Protein AF-A0A959SHD6-F1 (afdb_monomer)

Mean predicted aligned error: 8.56 Å

Solvent-accessible surface area (backbone atoms only — not comparable to full-atom values): 9305 Å² total; per-residue (Å²): 137,83,89,80,85,82,84,82,81,79,82,77,81,79,77,77,81,73,69,74,41,79,46,70,46,66,55,54,77,49,74,40,53,67,93,39,74,50,75,46,85,52,38,33,42,37,35,34,30,60,76,19,41,44,34,34,38,18,38,40,38,21,46,70,54,12,32,40,44,67,28,78,84,18,66,80,40,48,63,16,37,41,37,23,34,44,72,37,78,48,57,47,68,76,42,43,68,33,47,71,37,53,31,35,32,26,95,44,45,46,27,39,36,42,38,35,42,35,39,37,75,36,71,52,92,84,78,42,67,24,56,46,76,50,77,48,80,48,56,46,60,76,61,94,65,78,73,48,78,46,80,59,78,56,77,62,38,38,58,88,54,79,91,129

Structure (mmCIF, N/CA/C/O backbone):
data_AF-A0A959SHD6-F1
#
_entry.id   AF-A0A959SHD6-F1
#
loop_
_atom_site.group_PDB
_atom_site.id
_atom_site.type_symbol
_atom_site.label_atom_id
_atom_site.label_alt_id
_atom_site.label_comp_id
_atom_site.label_asym_id
_atom_site.label_entity_id
_atom_site.label_seq_id
_atom_site.pdbx_PDB_ins_code
_atom_site.Cartn_x
_atom_site.Cartn_y
_atom_site.Cartn_z
_atom_site.occupancy
_atom_site.B_iso_or_equiv
_atom_site.auth_seq_id
_atom_site.auth_comp_id
_atom_site.auth_asym_id
_atom_site.auth_atom_id
_atom_site.pdbx_PDB_model_num
ATOM 1 N N . MET A 1 1 ? -2.494 -30.007 61.379 1.00 42.53 1 MET A N 1
ATOM 2 C CA . MET A 1 1 ? -2.848 -29.198 60.191 1.00 42.53 1 MET A CA 1
ATOM 3 C C . MET A 1 1 ? -1.668 -28.287 59.894 1.00 42.53 1 MET A C 1
ATOM 5 O O . MET A 1 1 ? -1.264 -27.563 60.793 1.00 42.53 1 MET A O 1
ATOM 9 N N . ARG A 1 2 ? -1.036 -28.400 58.719 1.00 39.59 2 ARG A N 1
ATOM 10 C CA . ARG A 1 2 ? 0.092 -27.538 58.322 1.00 39.59 2 ARG A CA 1
ATOM 11 C C . ARG A 1 2 ? -0.438 -26.377 57.469 1.00 39.59 2 ARG A C 1
ATOM 13 O O . ARG A 1 2 ? -1.228 -26.654 56.570 1.00 39.59 2 ARG A O 1
ATOM 20 N N . PRO A 1 3 ? -0.025 -25.124 57.716 1.00 40.88 3 PRO A N 1
ATOM 21 C CA . PRO A 1 3 ? -0.403 -24.004 56.867 1.00 40.88 3 PRO A CA 1
ATOM 22 C C . PRO A 1 3 ? 0.426 -24.036 55.576 1.00 40.88 3 PRO A C 1
ATOM 24 O O . PRO A 1 3 ? 1.653 -24.119 55.620 1.00 40.88 3 PRO A O 1
ATOM 27 N N . GLY A 1 4 ? -0.256 -24.020 54.431 1.00 43.66 4 GLY A N 1
ATOM 28 C CA . GLY A 1 4 ? 0.356 -23.866 53.113 1.00 43.66 4 GLY A CA 1
ATOM 29 C C . GLY A 1 4 ? 0.455 -22.387 52.755 1.00 43.66 4 GLY A C 1
ATOM 30 O O . GLY A 1 4 ? -0.529 -21.658 52.860 1.00 43.66 4 GLY A O 1
ATOM 31 N N . VAL A 1 5 ? 1.645 -21.947 52.354 1.00 47.28 5 VAL A N 1
ATOM 32 C CA . VAL A 1 5 ? 1.871 -20.617 51.782 1.00 47.28 5 VAL A CA 1
ATOM 33 C C . VAL A 1 5 ? 1.562 -20.708 50.292 1.00 47.28 5 VAL A C 1
ATOM 35 O O . VAL A 1 5 ? 2.201 -21.477 49.576 1.00 47.28 5 VAL A O 1
ATOM 38 N N . TYR A 1 6 ? 0.573 -19.946 49.832 1.00 52.03 6 TYR A N 1
ATOM 39 C CA . TYR A 1 6 ? 0.262 -19.806 48.413 1.00 52.03 6 TYR A CA 1
ATOM 40 C C . TYR A 1 6 ? 1.021 -18.598 47.864 1.00 52.03 6 TYR A C 1
ATOM 42 O O . TYR A 1 6 ? 0.843 -17.478 48.336 1.00 52.03 6 TYR A O 1
ATOM 50 N N . CYS A 1 7 ? 1.894 -18.845 46.891 1.00 39.97 7 CYS A N 1
ATOM 51 C CA . CYS A 1 7 ? 2.567 -17.807 46.123 1.00 39.97 7 CYS A CA 1
ATOM 52 C C . CYS A 1 7 ? 1.741 -17.547 44.860 1.00 39.97 7 CYS A C 1
ATOM 54 O O . CYS A 1 7 ? 1.696 -18.388 43.962 1.00 39.97 7 CYS A O 1
ATOM 56 N N . THR A 1 8 ? 1.046 -16.415 44.810 1.00 51.22 8 THR A N 1
ATOM 57 C CA . THR A 1 8 ? 0.299 -15.983 43.626 1.00 51.22 8 THR A CA 1
ATOM 58 C C . THR A 1 8 ? 1.255 -15.225 42.710 1.00 51.22 8 THR A C 1
ATOM 60 O O . THR A 1 8 ? 1.718 -14.141 43.062 1.00 51.22 8 THR A O 1
ATOM 63 N N . VAL A 1 9 ? 1.572 -15.780 41.540 1.00 48.59 9 VAL A N 1
ATOM 64 C CA . VAL A 1 9 ? 2.351 -15.070 40.517 1.00 48.59 9 VAL A CA 1
ATOM 65 C C . VAL A 1 9 ? 1.387 -14.215 39.701 1.00 48.59 9 VAL A C 1
ATOM 67 O O . VAL A 1 9 ? 0.578 -14.737 38.937 1.00 48.59 9 VAL A O 1
ATOM 70 N N . ALA A 1 10 ? 1.457 -12.897 39.875 1.00 50.34 10 ALA A N 1
ATOM 71 C CA . ALA A 1 10 ? 0.806 -11.954 38.978 1.00 50.34 10 ALA A CA 1
ATOM 72 C C . ALA A 1 10 ? 1.631 -11.864 37.684 1.00 50.34 10 ALA A C 1
ATOM 74 O O . ALA A 1 10 ? 2.778 -11.418 37.700 1.00 50.34 10 ALA A O 1
ATOM 75 N N . CYS A 1 11 ? 1.062 -12.315 36.566 1.00 42.03 11 CYS A N 1
ATOM 76 C CA . CYS A 1 11 ? 1.629 -12.085 35.243 1.00 42.03 11 CYS A CA 1
ATOM 77 C C . CYS A 1 11 ? 1.393 -10.611 34.887 1.00 42.03 11 CYS A C 1
ATOM 79 O O . CYS A 1 11 ? 0.274 -10.216 34.565 1.00 42.03 11 CYS A O 1
ATOM 81 N N . ALA A 1 12 ? 2.421 -9.775 35.026 1.00 52.44 12 ALA A N 1
ATOM 82 C CA . ALA A 1 12 ? 2.374 -8.408 34.529 1.00 52.44 12 ALA A CA 1
ATOM 83 C C . ALA A 1 12 ? 2.408 -8.462 32.997 1.00 52.44 12 ALA A C 1
ATOM 85 O O . ALA A 1 12 ? 3.398 -8.905 32.414 1.00 52.44 12 ALA A O 1
ATOM 86 N N . ALA A 1 13 ? 1.322 -8.041 32.349 1.00 53.53 13 ALA A N 1
ATOM 87 C CA . ALA A 1 13 ? 1.301 -7.849 30.908 1.00 53.53 13 ALA A CA 1
ATOM 88 C C . ALA A 1 13 ? 2.319 -6.755 30.550 1.00 53.53 13 ALA A C 1
ATOM 90 O O . ALA A 1 13 ? 2.123 -5.583 30.872 1.00 53.53 13 ALA A O 1
ATOM 91 N N . LEU A 1 14 ? 3.431 -7.144 29.923 1.00 42.75 14 LEU A N 1
ATOM 92 C CA . LEU A 1 14 ? 4.352 -6.206 29.293 1.00 42.75 14 LEU A CA 1
ATOM 93 C C . LEU A 1 14 ? 3.628 -5.611 28.079 1.00 42.75 14 LEU A C 1
ATOM 95 O O . LEU A 1 14 ? 3.550 -6.239 27.026 1.00 42.75 14 LEU A O 1
ATOM 99 N N . THR A 1 15 ? 3.089 -4.403 28.207 1.00 52.22 15 THR A N 1
ATOM 100 C CA . THR A 1 15 ? 2.776 -3.581 27.037 1.00 52.22 15 THR A CA 1
ATOM 101 C C . THR A 1 15 ? 4.103 -3.197 26.394 1.00 52.22 15 THR A C 1
ATOM 103 O O . THR A 1 15 ? 4.797 -2.304 26.882 1.00 52.22 15 THR A O 1
ATOM 106 N N . ALA A 1 16 ? 4.495 -3.920 25.346 1.00 53.38 16 ALA A N 1
ATOM 107 C CA . ALA A 1 16 ? 5.632 -3.545 24.523 1.00 53.38 16 ALA A CA 1
ATOM 108 C C . ALA A 1 16 ? 5.351 -2.160 23.922 1.00 53.38 16 ALA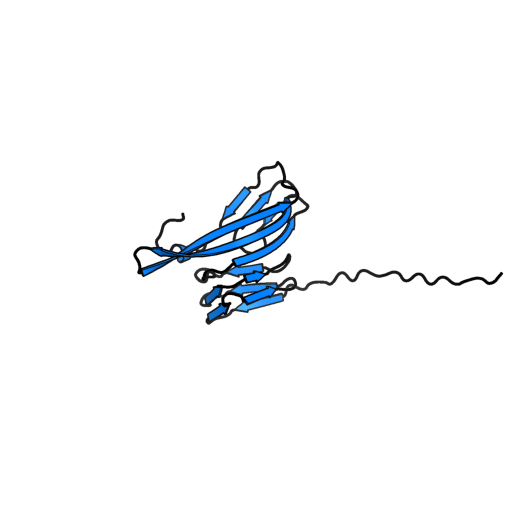 A C 1
ATOM 110 O O . ALA A 1 16 ? 4.416 -1.986 23.143 1.00 53.38 16 ALA A O 1
ATOM 111 N N . LEU A 1 17 ? 6.139 -1.163 24.321 1.00 52.78 17 LEU A N 1
ATOM 112 C CA . LEU A 1 17 ? 6.159 0.136 23.662 1.00 52.78 17 LEU A CA 1
ATOM 113 C C . LEU A 1 17 ? 6.803 -0.077 22.287 1.00 52.78 17 LEU A C 1
ATOM 115 O O . LEU A 1 17 ? 8.021 -0.212 22.184 1.00 52.78 17 LEU A O 1
ATOM 119 N N . SER A 1 18 ? 5.984 -0.167 21.241 1.00 53.41 18 SER A N 1
ATOM 120 C CA . SER A 1 18 ? 6.466 -0.121 19.861 1.00 53.41 18 SER A CA 1
ATOM 121 C C . SER A 1 18 ? 6.897 1.312 19.567 1.00 53.41 18 SER A C 1
ATOM 123 O O . SER A 1 18 ? 6.057 2.187 19.364 1.00 53.41 18 SER A O 1
ATOM 125 N N . PHE A 1 19 ? 8.203 1.573 19.566 1.00 63.19 19 PHE A N 1
ATOM 126 C CA . PHE A 1 19 ? 8.732 2.764 18.908 1.00 63.19 19 PHE A CA 1
ATOM 127 C C . PHE A 1 19 ? 8.546 2.564 17.404 1.00 63.19 19 PHE A C 1
ATOM 129 O O . PHE A 1 19 ? 8.974 1.534 16.884 1.00 63.19 19 PHE A O 1
ATOM 136 N N . GLY A 1 20 ? 7.893 3.512 16.729 1.00 69.06 20 GLY A N 1
ATOM 137 C CA . GLY A 1 20 ? 7.806 3.491 15.271 1.00 69.06 20 GLY A CA 1
ATOM 138 C C . GLY A 1 20 ? 9.213 3.403 14.677 1.00 69.06 20 GLY A C 1
ATOM 139 O O . GLY A 1 20 ? 10.082 4.201 15.036 1.00 69.06 20 GLY A O 1
ATOM 140 N N . GLN A 1 21 ? 9.459 2.398 13.843 1.00 90.69 21 GLN A N 1
ATOM 141 C CA . GLN A 1 21 ? 10.722 2.217 13.132 1.00 90.69 21 GLN A CA 1
ATOM 142 C C . GLN A 1 21 ? 10.542 2.729 11.711 1.00 90.69 21 GLN A C 1
ATOM 144 O O . GLN A 1 21 ? 9.517 2.465 11.098 1.00 90.69 21 GLN A O 1
ATOM 149 N N . THR A 1 22 ? 11.535 3.424 11.167 1.00 94.06 22 THR A N 1
ATOM 150 C CA . THR A 1 22 ? 11.511 3.826 9.757 1.00 94.06 22 THR A CA 1
ATOM 151 C C . THR A 1 22 ? 12.483 2.959 8.976 1.00 94.06 22 THR A C 1
ATOM 153 O O . THR A 1 22 ? 13.663 2.867 9.320 1.00 94.06 22 THR A O 1
ATOM 156 N N . MET A 1 23 ? 11.986 2.342 7.909 1.00 95.75 23 MET A N 1
ATOM 157 C CA . MET A 1 23 ? 12.788 1.695 6.877 1.00 95.75 23 MET A CA 1
ATOM 158 C C . MET A 1 23 ? 12.696 2.550 5.618 1.00 95.75 23 MET A C 1
ATOM 160 O O . MET A 1 23 ? 11.612 2.985 5.252 1.00 95.75 23 MET A O 1
ATOM 164 N N . THR A 1 24 ? 13.809 2.791 4.928 1.00 97.19 24 THR A N 1
ATOM 165 C CA . THR A 1 24 ? 13.797 3.630 3.722 1.00 97.19 24 THR A CA 1
ATOM 166 C C . THR A 1 24 ? 14.493 2.927 2.568 1.00 97.19 24 THR A C 1
ATOM 168 O O . THR A 1 24 ? 15.677 2.597 2.660 1.00 97.19 24 THR A O 1
ATOM 171 N N . LEU A 1 25 ? 13.786 2.759 1.449 1.00 97.62 25 LEU A N 1
ATOM 172 C CA . LEU A 1 25 ? 14.419 2.529 0.155 1.00 97.62 25 LEU A CA 1
ATOM 173 C C . LEU A 1 25 ? 14.798 3.900 -0.414 1.00 97.62 25 LEU A C 1
ATOM 175 O O . LEU A 1 25 ? 13.979 4.583 -1.022 1.00 97.62 25 LEU A O 1
ATOM 179 N N . ALA A 1 26 ? 16.026 4.334 -0.128 1.00 96.31 26 ALA A N 1
ATOM 180 C CA . ALA A 1 26 ? 16.460 5.706 -0.393 1.00 96.31 26 ALA A CA 1
ATOM 181 C C . ALA A 1 26 ? 16.745 5.988 -1.878 1.00 96.31 26 ALA A C 1
ATOM 183 O O . ALA A 1 26 ? 16.619 7.126 -2.321 1.00 96.31 26 ALA A O 1
ATOM 184 N N . SER A 1 27 ? 17.176 4.975 -2.631 1.00 94.19 27 SER A N 1
ATOM 185 C CA . SER A 1 27 ? 17.446 5.049 -4.069 1.00 94.19 27 SER A CA 1
ATOM 186 C C . SER A 1 27 ? 17.629 3.646 -4.654 1.00 94.19 27 SER A C 1
ATOM 188 O O . SER A 1 27 ? 17.696 2.656 -3.921 1.00 94.19 27 SER A O 1
ATOM 190 N N . GLY A 1 28 ? 17.745 3.563 -5.981 1.00 96.19 28 GLY A N 1
ATOM 191 C CA . GLY A 1 28 ? 17.994 2.309 -6.690 1.00 96.19 28 GLY A CA 1
ATOM 192 C C . GLY A 1 28 ? 16.739 1.454 -6.840 1.00 96.19 28 GLY A C 1
ATOM 193 O O . GLY A 1 28 ? 15.621 1.938 -6.681 1.00 96.19 28 GLY A O 1
ATOM 194 N N . THR A 1 29 ? 16.941 0.180 -7.174 1.00 97.56 29 THR A N 1
ATOM 195 C CA . THR A 1 29 ? 15.852 -0.764 -7.445 1.00 97.56 29 THR A CA 1
ATOM 196 C C . THR A 1 29 ? 15.839 -1.884 -6.414 1.00 97.56 29 THR A C 1
ATOM 198 O O . THR A 1 29 ? 16.852 -2.552 -6.206 1.00 97.56 29 THR A O 1
ATOM 201 N N . MET A 1 30 ? 14.677 -2.118 -5.811 1.00 98.12 30 MET A N 1
ATOM 202 C CA . MET A 1 30 ? 14.360 -3.346 -5.091 1.00 98.12 30 MET A CA 1
ATOM 203 C C . MET A 1 30 ? 13.320 -4.126 -5.896 1.00 98.12 30 MET A C 1
ATOM 205 O O . MET A 1 30 ? 12.351 -3.554 -6.390 1.00 98.12 30 MET A O 1
ATOM 209 N N . THR A 1 31 ? 13.519 -5.437 -6.013 1.00 98.19 31 THR A N 1
ATOM 210 C CA . THR A 1 31 ? 12.568 -6.337 -6.670 1.00 98.19 31 THR A CA 1
ATOM 211 C C . THR A 1 31 ? 12.189 -7.453 -5.712 1.00 98.19 31 THR A C 1
ATOM 213 O O . THR A 1 31 ? 13.062 -8.151 -5.193 1.00 98.19 31 THR A O 1
ATOM 216 N N . ILE A 1 32 ? 10.891 -7.628 -5.496 1.00 98.19 32 ILE A N 1
ATOM 217 C CA . ILE A 1 32 ? 10.311 -8.747 -4.759 1.00 98.19 32 ILE A CA 1
ATOM 218 C C . ILE A 1 32 ? 9.770 -9.711 -5.806 1.00 98.19 32 ILE A C 1
ATOM 220 O O . ILE A 1 32 ? 8.783 -9.420 -6.473 1.00 98.19 32 ILE A O 1
ATOM 224 N N . ALA A 1 33 ? 10.446 -10.841 -5.992 1.00 98.31 33 ALA A N 1
ATOM 225 C CA . ALA A 1 33 ? 10.071 -11.805 -7.019 1.00 98.31 33 ALA A CA 1
ATOM 226 C C . ALA A 1 33 ? 8.784 -12.561 -6.655 1.00 98.31 33 ALA A C 1
ATOM 228 O O . ALA A 1 33 ? 8.500 -12.799 -5.477 1.00 98.31 33 ALA A O 1
ATOM 229 N N . ALA A 1 34 ? 8.067 -13.040 -7.672 1.00 97.38 34 ALA A N 1
ATOM 230 C CA . ALA A 1 34 ? 6.916 -13.918 -7.490 1.00 97.38 34 ALA A CA 1
ATOM 231 C C . ALA A 1 34 ? 7.227 -15.118 -6.580 1.00 97.38 34 ALA A C 1
ATOM 233 O O . ALA A 1 34 ? 8.280 -15.751 -6.679 1.00 97.38 34 ALA A O 1
ATOM 234 N N . GLY A 1 35 ? 6.292 -15.420 -5.676 1.00 97.75 35 GLY A N 1
ATOM 235 C CA . GLY A 1 35 ? 6.459 -16.444 -4.639 1.00 97.75 35 GLY A CA 1
ATOM 236 C C . GLY A 1 35 ? 7.287 -16.003 -3.424 1.00 97.75 35 GLY A C 1
ATOM 237 O O . GLY A 1 35 ? 7.503 -16.815 -2.527 1.00 97.75 35 GLY A O 1
ATOM 238 N N . THR A 1 36 ? 7.733 -14.743 -3.374 1.00 98.56 36 THR A N 1
ATOM 239 C CA . THR A 1 36 ? 8.415 -14.155 -2.210 1.00 98.56 36 THR A CA 1
ATOM 240 C C . THR A 1 36 ? 7.427 -13.366 -1.360 1.00 98.56 36 THR A C 1
ATOM 242 O O . THR A 1 36 ? 6.613 -12.616 -1.899 1.00 98.56 36 THR A O 1
ATOM 245 N N . THR A 1 37 ? 7.553 -13.486 -0.038 1.00 98.50 37 THR A N 1
ATOM 246 C CA . THR A 1 37 ? 6.851 -12.630 0.924 1.00 98.50 37 THR A CA 1
ATOM 247 C C . THR A 1 37 ? 7.858 -11.761 1.665 1.00 98.50 37 THR A C 1
ATOM 249 O O . THR A 1 37 ? 8.830 -12.276 2.221 1.00 98.50 37 THR A O 1
ATOM 252 N N . VAL A 1 38 ? 7.614 -10.453 1.694 1.00 98.12 38 VAL A N 1
ATOM 253 C CA . VAL A 1 38 ? 8.257 -9.514 2.618 1.00 98.12 38 VAL A CA 1
ATOM 254 C C . VAL A 1 38 ? 7.272 -9.241 3.744 1.00 98.12 38 VAL A C 1
ATOM 256 O O . VAL A 1 38 ? 6.224 -8.651 3.511 1.00 98.12 38 VAL A O 1
ATOM 259 N N . GLU A 1 39 ? 7.596 -9.683 4.955 1.00 97.50 39 GLU A N 1
ATOM 260 C CA . GLU A 1 39 ? 6.765 -9.470 6.142 1.00 97.50 39 GLU A CA 1
ATOM 261 C C . GLU A 1 39 ? 7.355 -8.347 7.000 1.00 97.50 39 GLU A C 1
ATOM 263 O O . GLU A 1 39 ? 8.513 -8.417 7.424 1.00 97.50 39 GLU A O 1
ATOM 268 N N . LEU A 1 40 ? 6.561 -7.306 7.257 1.00 95.44 40 LEU A N 1
ATOM 269 C CA . LEU A 1 40 ? 6.910 -6.218 8.161 1.00 95.44 40 LEU A CA 1
ATOM 270 C C . LEU A 1 40 ? 6.281 -6.476 9.530 1.00 95.44 40 LEU A C 1
ATOM 272 O O . LEU A 1 40 ? 5.065 -6.429 9.699 1.00 95.44 40 LEU A O 1
ATOM 276 N N . ILE A 1 41 ? 7.125 -6.738 10.527 1.00 91.12 41 ILE A N 1
ATOM 277 C CA . ILE A 1 41 ? 6.675 -7.072 11.879 1.00 91.12 41 ILE A CA 1
ATOM 278 C C . ILE A 1 41 ? 6.862 -5.864 12.800 1.00 91.12 41 ILE A C 1
ATOM 280 O O . ILE A 1 41 ? 7.986 -5.446 13.083 1.00 91.12 41 ILE A O 1
ATOM 284 N N . GLY A 1 42 ? 5.746 -5.358 13.326 1.00 89.31 42 GLY A N 1
ATOM 285 C CA . GLY A 1 42 ? 5.697 -4.205 14.229 1.00 89.31 42 GLY A CA 1
ATOM 286 C C . GLY A 1 42 ? 5.407 -2.889 13.507 1.00 89.31 42 GLY A C 1
ATOM 287 O O . GLY A 1 42 ? 5.084 -2.876 12.323 1.00 89.31 42 GLY A O 1
ATOM 288 N N . GLY A 1 43 ? 5.503 -1.772 14.235 1.00 90.75 43 GLY A N 1
ATOM 289 C CA . GLY A 1 43 ? 5.205 -0.436 13.711 1.00 90.75 43 GLY A CA 1
ATOM 290 C C . GLY A 1 43 ? 6.300 0.100 12.791 1.00 90.75 43 GLY A C 1
ATOM 291 O O . GLY A 1 43 ? 7.017 1.022 13.178 1.00 90.75 43 GLY A O 1
ATOM 292 N N . ILE A 1 44 ? 6.473 -0.514 11.621 1.00 95.56 44 ILE A N 1
ATOM 293 C CA . ILE A 1 44 ? 7.438 -0.098 10.599 1.00 95.56 44 ILE A CA 1
ATOM 294 C C . ILE A 1 44 ? 6.755 0.855 9.617 1.00 95.56 44 ILE A C 1
ATOM 296 O O . ILE A 1 44 ? 5.797 0.472 8.960 1.00 95.56 44 ILE A O 1
ATOM 300 N N . ASP A 1 45 ? 7.292 2.060 9.465 1.00 96.00 45 ASP A N 1
ATOM 301 C CA . ASP A 1 45 ? 6.985 2.953 8.350 1.00 96.00 45 ASP A CA 1
ATOM 302 C C . ASP A 1 45 ? 8.019 2.736 7.236 1.00 96.00 45 ASP A C 1
ATOM 304 O O . ASP A 1 45 ? 9.189 3.120 7.374 1.00 96.00 45 ASP A O 1
ATOM 308 N N . TRP A 1 46 ? 7.620 2.060 6.157 1.00 97.69 46 TRP A N 1
ATOM 309 C CA . TRP A 1 46 ? 8.480 1.811 5.006 1.00 97.69 46 TRP A CA 1
ATOM 310 C C . TRP A 1 46 ? 8.317 2.904 3.951 1.00 97.69 46 TRP A C 1
ATOM 312 O O . TRP A 1 46 ? 7.364 2.937 3.176 1.00 97.69 46 TRP A O 1
ATOM 322 N N . GLN A 1 47 ? 9.311 3.780 3.882 1.00 97.88 47 GLN A N 1
ATOM 323 C CA . GLN A 1 47 ? 9.361 4.894 2.949 1.00 97.88 47 GLN A CA 1
ATOM 324 C C . GLN A 1 47 ? 10.073 4.502 1.652 1.00 97.88 47 GLN A C 1
ATOM 326 O O . GLN A 1 47 ? 11.236 4.081 1.657 1.00 97.88 47 GLN A O 1
ATOM 331 N N . ILE A 1 48 ? 9.397 4.698 0.527 1.00 97.88 48 ILE A N 1
ATOM 332 C CA . ILE A 1 48 ? 9.960 4.589 -0.818 1.00 97.88 48 ILE A CA 1
ATOM 333 C C . ILE A 1 48 ? 10.264 6.012 -1.271 1.00 97.88 48 ILE A C 1
ATOM 335 O O . ILE A 1 48 ? 9.360 6.798 -1.564 1.00 97.88 48 ILE A O 1
ATOM 339 N N . ALA A 1 49 ? 11.545 6.377 -1.245 1.00 96.62 49 ALA A N 1
ATOM 340 C CA . ALA A 1 49 ? 11.975 7.733 -1.555 1.00 96.62 49 ALA A CA 1
ATOM 341 C C . ALA A 1 49 ? 11.811 8.046 -3.049 1.00 96.62 49 ALA A C 1
ATOM 343 O O . ALA A 1 49 ? 11.862 7.159 -3.902 1.00 96.62 49 ALA A O 1
ATOM 344 N N . SER A 1 50 ? 11.674 9.331 -3.375 1.00 95.00 50 SER A N 1
ATOM 345 C CA . SER A 1 50 ? 11.660 9.781 -4.769 1.00 95.00 50 SER A CA 1
ATOM 346 C C . SER A 1 50 ? 12.937 9.340 -5.493 1.00 95.00 50 SER A C 1
ATOM 348 O O . SER A 1 50 ? 14.048 9.521 -4.989 1.00 95.00 50 SER A O 1
ATOM 350 N N . GLY A 1 51 ? 12.776 8.745 -6.675 1.00 92.19 51 GLY A N 1
ATOM 351 C CA . GLY A 1 51 ? 13.882 8.198 -7.467 1.00 92.19 51 GLY A CA 1
ATOM 352 C C . GLY A 1 51 ? 14.320 6.786 -7.062 1.00 92.19 51 GLY A C 1
ATOM 353 O O . GLY A 1 51 ? 15.223 6.232 -7.692 1.00 92.19 51 GLY A O 1
ATOM 354 N N . ALA A 1 52 ? 13.690 6.185 -6.049 1.00 97.19 52 ALA A N 1
ATOM 355 C CA . ALA A 1 52 ? 13.732 4.746 -5.847 1.00 97.19 52 ALA A CA 1
ATOM 356 C C . ALA A 1 52 ? 12.693 4.036 -6.728 1.00 97.19 52 ALA A C 1
ATOM 358 O O . ALA A 1 52 ? 11.698 4.622 -7.162 1.00 97.19 52 ALA A O 1
ATOM 359 N N . THR A 1 53 ? 12.926 2.750 -6.970 1.00 96.44 53 THR A N 1
ATOM 360 C CA . THR A 1 53 ? 12.024 1.864 -7.705 1.00 96.44 53 THR A CA 1
ATOM 361 C C . THR A 1 53 ? 11.789 0.606 -6.884 1.00 96.44 53 THR A C 1
ATOM 363 O O . THR A 1 53 ? 12.736 -0.121 -6.580 1.00 96.44 53 THR A O 1
ATOM 366 N N . LEU A 1 54 ? 10.530 0.331 -6.548 1.00 97.50 54 LEU A N 1
ATOM 367 C CA . LEU A 1 54 ? 10.113 -0.945 -5.975 1.00 97.50 54 LEU A CA 1
ATOM 368 C C . LEU A 1 54 ? 9.240 -1.684 -6.994 1.00 97.50 54 LEU A C 1
ATOM 370 O O . LEU A 1 54 ? 8.178 -1.197 -7.383 1.00 97.50 54 LEU A O 1
ATOM 374 N N . VAL A 1 55 ? 9.707 -2.855 -7.423 1.00 97.19 55 VAL A N 1
ATOM 375 C CA . VAL A 1 55 ? 8.931 -3.793 -8.242 1.00 97.19 55 VAL A CA 1
ATOM 376 C C . VAL A 1 55 ? 8.491 -4.938 -7.340 1.00 97.19 55 VAL A C 1
ATOM 378 O O . VAL A 1 55 ? 9.327 -5.706 -6.860 1.00 97.19 55 VAL A O 1
ATOM 381 N N . ASN A 1 56 ? 7.197 -5.036 -7.076 1.00 98.00 56 ASN A N 1
ATOM 382 C CA . ASN A 1 56 ? 6.589 -6.101 -6.303 1.00 98.00 56 ASN A CA 1
ATOM 383 C C . ASN A 1 56 ? 5.844 -7.059 -7.237 1.00 98.00 56 ASN A C 1
ATOM 385 O O . ASN A 1 56 ? 4.768 -6.741 -7.726 1.00 98.00 56 ASN A O 1
ATOM 389 N N . ASP A 1 57 ? 6.394 -8.253 -7.442 1.00 97.94 57 ASP A N 1
ATOM 390 C CA . ASP A 1 57 ? 5.715 -9.383 -8.091 1.00 97.94 57 ASP A CA 1
ATOM 391 C C . ASP A 1 57 ? 5.302 -10.465 -7.077 1.00 97.94 57 ASP A C 1
ATOM 393 O O . ASP A 1 57 ? 4.785 -11.517 -7.455 1.00 97.94 57 ASP A O 1
ATOM 397 N N . GLY A 1 58 ? 5.566 -10.235 -5.787 1.00 98.31 58 GLY A N 1
ATOM 398 C CA . GLY A 1 58 ? 5.273 -11.140 -4.680 1.00 98.31 58 GLY A CA 1
ATOM 399 C C . GLY A 1 58 ? 4.188 -10.598 -3.748 1.00 98.31 58 GLY A C 1
ATOM 400 O O . GLY A 1 58 ? 3.189 -10.027 -4.187 1.00 98.31 58 GLY A O 1
ATOM 401 N N . LEU A 1 59 ? 4.380 -10.817 -2.447 1.00 98.50 59 LEU A N 1
ATOM 402 C CA . LEU A 1 59 ? 3.514 -10.317 -1.381 1.00 98.50 59 LEU A CA 1
ATOM 403 C C . LEU A 1 59 ? 4.308 -9.416 -0.431 1.00 98.50 59 LEU A C 1
ATOM 405 O O . LEU A 1 59 ? 5.359 -9.819 0.069 1.00 98.50 59 LEU A O 1
ATOM 409 N N . ILE A 1 60 ? 3.773 -8.237 -0.123 1.00 98.69 60 ILE A N 1
ATOM 410 C CA . ILE A 1 60 ? 4.200 -7.435 1.028 1.00 98.69 60 ILE A CA 1
ATOM 411 C C . ILE A 1 60 ? 3.114 -7.540 2.101 1.00 98.69 60 ILE A C 1
ATOM 413 O O . ILE A 1 60 ? 1.970 -7.161 1.866 1.00 98.69 60 ILE A O 1
ATOM 417 N N . GLU A 1 61 ? 3.470 -8.061 3.269 1.00 98.38 61 GLU A N 1
ATOM 418 C CA . GLU A 1 61 ? 2.581 -8.262 4.413 1.00 98.38 61 GLU A CA 1
ATOM 419 C C . GLU A 1 61 ? 2.900 -7.225 5.497 1.00 98.38 61 GLU A C 1
ATOM 421 O O . GLU A 1 61 ? 4.000 -7.223 6.051 1.00 98.38 61 GLU A O 1
ATOM 426 N N . LEU A 1 62 ? 1.955 -6.328 5.783 1.00 97.75 62 LEU A N 1
ATOM 427 C CA . LEU A 1 62 ? 2.128 -5.198 6.708 1.00 97.75 62 LEU A CA 1
ATOM 428 C C . LEU A 1 62 ? 1.590 -5.483 8.117 1.00 97.75 62 LEU A C 1
ATOM 430 O O . LEU A 1 62 ? 1.909 -4.771 9.077 1.00 97.75 62 LEU A O 1
ATOM 434 N N . GLY A 1 63 ? 0.731 -6.496 8.255 1.00 93.19 63 GLY A N 1
ATOM 435 C CA . GLY A 1 63 ? -0.023 -6.711 9.483 1.00 93.19 63 GLY A CA 1
ATOM 436 C C . GLY A 1 63 ? -0.850 -5.476 9.867 1.00 93.19 63 GLY A C 1
ATOM 437 O O . GLY A 1 63 ? -1.427 -4.807 9.010 1.00 93.19 63 GLY A O 1
ATOM 438 N N . SER A 1 64 ? -0.912 -5.180 11.170 1.00 93.38 64 SER A N 1
ATOM 439 C CA . SER A 1 64 ? -1.818 -4.165 11.738 1.00 93.38 64 SER A CA 1
ATOM 440 C C . SER A 1 64 ? -1.186 -2.828 12.086 1.00 93.38 64 SER A C 1
ATOM 442 O O . SER A 1 64 ? -1.894 -1.911 12.501 1.00 93.38 64 SER A O 1
ATOM 444 N N . THR A 1 65 ? 0.137 -2.717 11.976 1.00 93.94 65 THR A N 1
ATOM 445 C CA . THR A 1 65 ? 0.861 -1.531 12.462 1.00 93.94 65 THR A CA 1
ATOM 446 C C . THR A 1 65 ? 1.928 -1.018 11.513 1.00 93.94 65 THR A C 1
ATOM 448 O O . THR A 1 65 ? 2.360 0.118 11.700 1.00 93.94 65 THR A O 1
ATOM 451 N N . ALA A 1 66 ? 2.351 -1.803 10.517 1.00 96.56 66 ALA A N 1
ATOM 452 C CA . ALA A 1 66 ? 3.259 -1.298 9.504 1.00 96.56 66 ALA A CA 1
ATOM 453 C C . ALA A 1 66 ? 2.497 -0.492 8.442 1.00 96.56 66 ALA A C 1
ATOM 455 O O . ALA A 1 66 ? 1.307 -0.709 8.205 1.00 96.56 66 ALA A O 1
ATOM 456 N N . SER A 1 67 ? 3.203 0.426 7.796 1.00 97.06 67 SER A N 1
ATOM 457 C CA . SER A 1 67 ? 2.709 1.239 6.691 1.00 97.06 67 SER A CA 1
ATOM 458 C C . SER A 1 67 ? 3.747 1.337 5.585 1.00 97.06 67 SER A C 1
ATOM 460 O O . SER A 1 67 ? 4.947 1.197 5.824 1.00 97.06 67 SER A O 1
ATOM 462 N N . ILE A 1 68 ? 3.279 1.607 4.37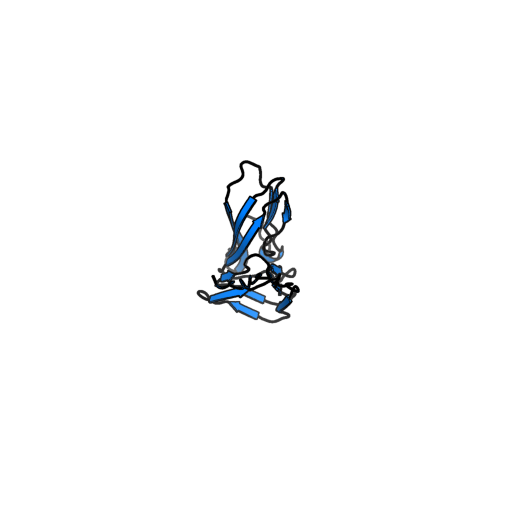1 1.00 97.81 68 ILE A N 1
ATOM 463 C CA . ILE A 1 68 ? 4.111 1.990 3.235 1.00 97.81 68 ILE A CA 1
ATOM 464 C C . ILE A 1 68 ? 3.824 3.452 2.900 1.00 97.81 68 ILE A C 1
ATOM 466 O O . ILE A 1 68 ? 2.675 3.884 2.905 1.00 97.81 68 ILE A O 1
ATOM 470 N N . ALA A 1 69 ? 4.869 4.207 2.575 1.00 97.00 69 ALA A N 1
ATOM 471 C CA . ALA A 1 69 ? 4.760 5.560 2.053 1.00 97.00 69 ALA A CA 1
ATOM 472 C C . ALA A 1 69 ? 5.478 5.658 0.701 1.00 97.00 69 ALA A C 1
ATOM 474 O O . ALA A 1 69 ? 6.708 5.607 0.624 1.00 97.00 69 ALA A O 1
ATOM 475 N N . GLU A 1 70 ? 4.701 5.810 -0.369 1.00 96.88 70 GLU A N 1
ATOM 476 C CA . GLU A 1 70 ? 5.192 6.027 -1.733 1.00 96.88 70 GLU A CA 1
ATOM 477 C C . GLU A 1 70 ? 5.439 7.527 -1.957 1.00 96.88 70 GLU A C 1
ATOM 479 O O . GLU A 1 70 ? 4.535 8.351 -1.808 1.00 96.88 70 GLU A O 1
ATOM 484 N N . SER A 1 71 ? 6.668 7.912 -2.311 1.00 95.75 71 SER A N 1
ATOM 485 C CA . SER A 1 71 ? 6.928 9.280 -2.775 1.00 95.75 71 SER A CA 1
ATOM 486 C C . SER A 1 71 ? 6.309 9.504 -4.151 1.00 95.75 71 SER A C 1
ATOM 488 O O . SER A 1 71 ? 6.259 8.588 -4.972 1.00 95.75 71 SER A O 1
ATOM 490 N N . SER A 1 72 ? 5.915 10.746 -4.445 1.00 93.06 72 SER A N 1
ATOM 491 C CA . SER A 1 72 ? 5.350 11.051 -5.760 1.00 93.06 72 SER A CA 1
ATOM 492 C C . SER A 1 72 ? 6.337 10.754 -6.895 1.00 93.06 72 SER A C 1
ATOM 494 O O . SER A 1 72 ? 7.536 11.041 -6.790 1.00 93.06 72 SER A O 1
ATOM 496 N N . GLY A 1 73 ? 5.819 10.155 -7.968 1.00 91.88 73 GLY A N 1
ATOM 497 C CA . GLY A 1 73 ? 6.591 9.655 -9.105 1.00 91.88 73 GLY A CA 1
ATOM 498 C C . GLY A 1 73 ? 7.368 8.362 -8.840 1.00 91.88 73 GLY A C 1
ATOM 499 O O . GLY A 1 73 ? 8.111 7.919 -9.714 1.00 91.88 73 GLY A O 1
ATOM 500 N N . SER A 1 74 ? 7.208 7.755 -7.661 1.00 93.81 74 SER A N 1
ATOM 501 C CA . SER A 1 74 ? 7.811 6.472 -7.289 1.00 93.81 74 SER A CA 1
ATOM 502 C C . SER A 1 74 ? 6.759 5.487 -6.749 1.00 93.81 74 SER A C 1
ATOM 504 O O . SER A 1 74 ? 6.927 4.985 -5.632 1.00 93.81 74 SER A O 1
ATOM 506 N N . PRO A 1 75 ? 5.676 5.202 -7.504 1.00 95.06 75 PRO A N 1
ATOM 507 C CA . PRO A 1 75 ? 4.715 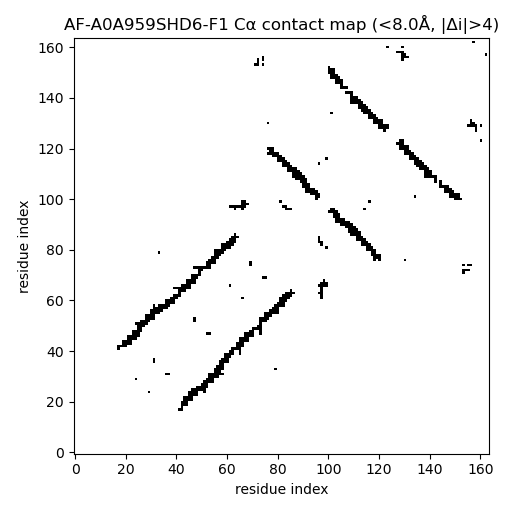4.185 -7.102 1.00 95.06 75 PRO A CA 1
ATOM 508 C C . PRO A 1 75 ? 5.355 2.788 -7.102 1.00 95.06 75 PRO A C 1
ATOM 510 O O . PRO A 1 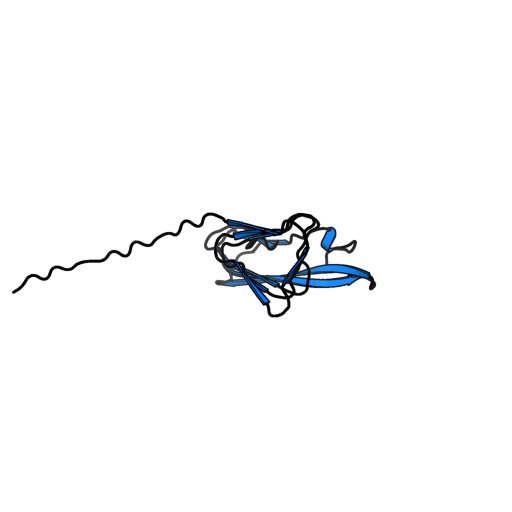75 ? 6.310 2.514 -7.837 1.00 95.06 75 PRO A O 1
ATOM 513 N N . ILE A 1 76 ? 4.807 1.887 -6.292 1.00 96.12 76 ILE A N 1
ATOM 514 C CA . ILE A 1 76 ? 5.082 0.455 -6.374 1.00 96.12 76 ILE A CA 1
ATOM 515 C C . ILE A 1 76 ? 4.516 -0.061 -7.696 1.00 96.12 76 ILE A C 1
ATOM 517 O O . ILE A 1 76 ? 3.406 0.280 -8.097 1.00 96.12 76 ILE A O 1
ATOM 521 N N . THR A 1 77 ? 5.315 -0.873 -8.377 1.00 94.94 77 THR A N 1
ATOM 522 C CA . THR A 1 77 ? 4.993 -1.459 -9.684 1.00 94.94 77 THR A CA 1
ATOM 523 C C . THR A 1 77 ? 5.066 -2.984 -9.617 1.00 94.94 77 THR A C 1
ATOM 525 O O . THR A 1 77 ? 5.473 -3.531 -8.595 1.00 94.94 77 THR A O 1
ATOM 528 N N . GLY A 1 78 ? 4.738 -3.674 -10.711 1.00 93.94 78 GLY A N 1
ATOM 529 C CA . GLY A 1 78 ? 4.747 -5.139 -10.791 1.00 93.94 78 GLY A CA 1
ATOM 530 C C . GLY A 1 78 ? 3.340 -5.735 -10.765 1.00 93.94 78 GLY A C 1
ATOM 531 O O . GLY A 1 78 ? 2.355 -5.030 -10.986 1.00 93.94 78 GLY A O 1
ATOM 532 N N . ALA A 1 79 ? 3.252 -7.049 -10.565 1.00 95.25 79 ALA A N 1
ATOM 533 C CA . ALA A 1 79 ? 1.988 -7.801 -10.561 1.00 95.25 79 ALA A CA 1
ATOM 534 C C . ALA A 1 79 ? 1.622 -8.409 -9.191 1.00 95.25 79 ALA A C 1
ATOM 536 O O . ALA A 1 79 ? 0.721 -9.247 -9.098 1.00 95.25 79 ALA A O 1
ATOM 537 N N . GLY A 1 80 ? 2.356 -8.039 -8.143 1.00 97.19 80 GLY A N 1
ATOM 538 C CA . GLY A 1 80 ? 2.182 -8.520 -6.780 1.00 97.19 80 GLY A CA 1
ATOM 539 C C . GLY A 1 80 ? 1.050 -7.829 -6.023 1.00 97.19 80 GLY A C 1
ATOM 540 O O . GLY A 1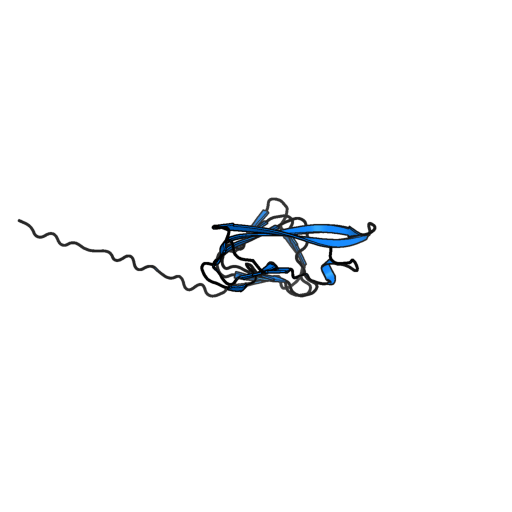 80 ? 0.209 -7.119 -6.584 1.00 97.19 80 GLY A O 1
ATOM 541 N N . THR A 1 81 ? 1.026 -8.074 -4.715 1.00 98.56 81 THR A N 1
ATOM 542 C CA . THR A 1 81 ? 0.031 -7.507 -3.799 1.00 98.56 81 THR A CA 1
ATOM 543 C C . THR A 1 81 ? 0.656 -7.004 -2.507 1.00 98.56 81 THR A C 1
ATOM 545 O O . THR A 1 81 ? 1.633 -7.573 -2.015 1.00 98.56 81 THR A O 1
ATOM 548 N N . GLU A 1 82 ? 0.031 -5.996 -1.911 1.00 98.75 82 GLU A N 1
ATOM 549 C CA . GLU A 1 82 ? 0.249 -5.565 -0.535 1.00 98.75 82 GLU A CA 1
ATOM 550 C C . GLU A 1 82 ? -0.969 -5.918 0.315 1.00 98.75 82 GLU A C 1
ATOM 552 O O . GLU A 1 82 ? -2.110 -5.769 -0.130 1.00 98.75 82 GLU A O 1
ATOM 557 N N . HIS A 1 83 ? -0.731 -6.362 1.543 1.00 98.62 83 HIS A N 1
ATOM 558 C CA . HIS A 1 83 ? -1.773 -6.773 2.469 1.00 98.62 83 HIS A CA 1
ATOM 559 C C . HIS A 1 83 ? -1.614 -6.073 3.821 1.00 98.62 83 HIS A C 1
ATOM 561 O O . HIS A 1 83 ? -0.531 -6.066 4.408 1.00 98.62 83 HIS A O 1
ATOM 567 N N . ALA A 1 84 ? -2.704 -5.478 4.301 1.00 98.12 84 ALA A N 1
ATOM 568 C CA . ALA A 1 84 ? -2.830 -4.889 5.625 1.00 98.12 84 ALA A CA 1
ATOM 569 C C . ALA A 1 84 ? -4.071 -5.458 6.312 1.00 98.12 84 ALA A C 1
ATOM 571 O O . ALA A 1 84 ? -5.143 -5.533 5.715 1.00 98.12 84 ALA A O 1
ATOM 572 N N . ALA A 1 85 ? -3.954 -5.803 7.589 1.00 96.62 85 ALA A N 1
ATOM 573 C CA . ALA A 1 85 ? -5.058 -6.359 8.359 1.00 96.62 85 ALA A CA 1
ATOM 574 C C . ALA A 1 85 ? -5.071 -5.770 9.761 1.00 96.62 85 ALA A C 1
ATOM 576 O O . ALA A 1 85 ? -4.026 -5.577 10.371 1.00 96.62 85 ALA A O 1
ATOM 577 N N . GLY A 1 86 ? -6.244 -5.507 10.316 1.00 95.31 86 GLY A N 1
ATOM 578 C CA . GLY A 1 86 ? -6.328 -4.855 11.616 1.00 95.31 86 GLY A CA 1
ATOM 579 C C . GLY A 1 86 ? -7.719 -4.887 12.213 1.00 95.31 86 GLY A C 1
ATOM 580 O O . GLY A 1 86 ? -8.551 -5.712 11.842 1.00 95.31 86 GLY A O 1
ATOM 581 N N . ASP A 1 87 ? -7.955 -3.985 13.160 1.00 94.50 87 ASP A N 1
ATOM 582 C CA . ASP A 1 87 ? -9.247 -3.803 13.813 1.00 94.50 87 ASP A CA 1
ATOM 583 C C . ASP A 1 87 ? -9.599 -2.315 13.886 1.00 94.50 87 ASP A C 1
ATOM 585 O O . ASP A 1 87 ? -8.814 -1.493 14.357 1.00 94.50 87 ASP A O 1
ATOM 589 N N . LEU A 1 88 ? -10.800 -1.985 13.420 1.00 93.81 88 LEU A N 1
ATOM 590 C CA . LEU A 1 88 ? -11.411 -0.662 13.500 1.00 93.81 88 LEU A CA 1
ATOM 591 C C . LEU A 1 88 ? -12.686 -0.775 14.342 1.00 93.81 88 LEU A C 1
ATOM 593 O O . LEU A 1 88 ? -13.811 -0.771 13.835 1.00 93.81 88 LEU A O 1
ATOM 597 N N . SER A 1 89 ? -12.500 -0.923 15.654 1.00 92.62 89 SER A N 1
ATOM 598 C CA . SER A 1 89 ? -13.555 -1.209 16.641 1.00 92.62 89 SER A CA 1
ATOM 599 C C . SER A 1 89 ? -14.341 0.014 17.138 1.00 92.62 89 SER A C 1
ATOM 601 O O . SER A 1 89 ? -15.207 -0.110 18.005 1.00 92.62 89 SER A O 1
ATOM 603 N N . ALA A 1 90 ? -14.095 1.193 16.571 1.00 92.94 90 ALA A N 1
ATOM 604 C CA . ALA A 1 90 ? -14.813 2.435 16.852 1.00 92.94 90 ALA A CA 1
ATOM 605 C C . ALA A 1 90 ? -15.034 3.217 15.544 1.00 92.94 90 ALA A C 1
ATOM 607 O O . ALA A 1 90 ? -14.384 2.893 14.552 1.00 92.94 90 ALA A O 1
ATOM 608 N N . PRO A 1 91 ? -15.923 4.231 15.514 1.00 94.12 91 PRO A N 1
ATOM 609 C CA . PRO A 1 91 ? -16.012 5.155 14.384 1.00 94.12 91 PRO A CA 1
ATOM 610 C C . PRO A 1 91 ? -14.641 5.720 14.001 1.00 94.12 91 PRO A C 1
ATOM 612 O O . PRO A 1 91 ? -13.835 6.039 14.878 1.00 94.12 91 PRO A O 1
ATOM 615 N N . PHE A 1 92 ? -14.401 5.879 12.705 1.00 94.81 92 PHE A N 1
ATOM 616 C CA . PHE A 1 92 ? -13.130 6.352 12.166 1.00 94.81 92 PHE A CA 1
ATOM 617 C C . PHE A 1 92 ? -13.350 7.292 10.980 1.00 94.81 92 PHE A C 1
ATOM 619 O O . PHE A 1 92 ? -14.394 7.275 10.327 1.00 94.81 92 PHE A O 1
ATOM 626 N N . SER A 1 93 ? -12.359 8.135 10.714 1.00 96.56 93 SER A N 1
ATOM 627 C CA . SER A 1 93 ? -12.384 9.114 9.633 1.00 96.56 93 SER A CA 1
ATOM 628 C C . SER A 1 93 ? -11.003 9.200 9.016 1.00 96.56 93 SER A C 1
ATOM 630 O O . SER A 1 93 ? -10.024 9.290 9.753 1.00 96.56 93 SER A O 1
ATOM 632 N N . GLU A 1 94 ? -10.956 9.196 7.686 1.00 96.50 94 GLU A N 1
ATOM 633 C CA . GLU A 1 94 ? -9.736 9.371 6.892 1.00 96.50 94 GLU A CA 1
ATOM 634 C C . GLU A 1 94 ? -8.607 8.393 7.267 1.00 96.50 94 GLU A C 1
ATOM 636 O O . GLU A 1 94 ? -7.434 8.757 7.321 1.00 96.50 94 GLU A O 1
ATOM 641 N N . VAL A 1 95 ? -8.956 7.133 7.543 1.00 96.62 95 VAL A N 1
ATOM 642 C CA . VAL A 1 95 ? -7.970 6.088 7.849 1.00 96.62 95 VAL A CA 1
ATOM 643 C C . VAL A 1 95 ? -7.481 5.450 6.554 1.00 96.62 95 VAL A C 1
ATOM 645 O O . VAL A 1 95 ? -8.302 4.994 5.768 1.00 96.62 95 VAL A O 1
ATOM 648 N N . ASP A 1 96 ? -6.165 5.357 6.366 1.00 97.19 96 ASP A N 1
ATOM 649 C CA . ASP A 1 96 ? -5.517 4.635 5.260 1.00 97.19 96 ASP A CA 1
ATOM 650 C C . ASP A 1 96 ? -4.760 3.410 5.807 1.00 97.19 96 ASP A C 1
ATOM 652 O O . ASP A 1 96 ? -3.603 3.530 6.234 1.00 97.19 96 ASP A O 1
ATOM 656 N N . PRO A 1 97 ? -5.409 2.233 5.899 1.00 96.75 97 PRO A N 1
ATOM 657 C CA . PRO A 1 97 ? -4.785 1.057 6.485 1.00 96.75 97 PRO A CA 1
ATOM 658 C C . PRO A 1 97 ? -3.539 0.638 5.704 1.00 96.75 97 PRO A C 1
ATOM 660 O O . PRO A 1 97 ? -3.605 0.349 4.512 1.00 96.75 97 PRO A O 1
ATOM 663 N N . GLY A 1 98 ? -2.395 0.599 6.389 1.00 96.81 98 GLY A N 1
ATOM 664 C CA . GLY A 1 98 ? -1.115 0.227 5.788 1.00 96.81 98 GLY A CA 1
ATOM 665 C C . GLY A 1 98 ? -0.537 1.252 4.805 1.00 96.81 98 GLY A C 1
ATOM 666 O O . GLY A 1 98 ? 0.475 0.954 4.177 1.00 96.81 98 GLY A O 1
ATOM 667 N N . GLY A 1 99 ? -1.133 2.442 4.660 1.00 97.12 99 GLY A N 1
ATOM 668 C CA . GLY A 1 99 ? -0.707 3.418 3.648 1.00 97.12 99 GLY A CA 1
ATOM 669 C C . GLY A 1 99 ? -0.918 2.913 2.217 1.00 97.12 99 GLY A C 1
ATOM 670 O O . GLY A 1 99 ? -0.126 3.197 1.319 1.00 97.12 99 GLY A O 1
ATOM 671 N N . LEU A 1 100 ? -1.948 2.087 2.006 1.00 97.38 100 LEU A N 1
ATOM 672 C CA . LEU A 1 100 ? -2.198 1.452 0.717 1.00 97.38 100 LEU A CA 1
ATOM 673 C C . LEU A 1 100 ? -2.903 2.392 -0.272 1.00 97.38 100 LEU A C 1
ATOM 675 O O . LEU A 1 100 ? -2.953 2.076 -1.458 1.00 97.38 100 LEU A O 1
ATOM 679 N N . GLY A 1 101 ? -3.386 3.557 0.158 1.00 95.88 101 GLY A N 1
ATOM 680 C CA . GLY A 1 101 ? -4.063 4.522 -0.707 1.00 95.88 101 GLY A CA 1
ATOM 681 C C . GLY A 1 101 ? -5.562 4.258 -0.862 1.00 95.88 101 GLY A C 1
ATOM 682 O O . GLY A 1 101 ? -6.183 4.798 -1.779 1.00 95.88 101 GLY A O 1
ATOM 683 N N . LEU A 1 102 ? -6.154 3.452 0.027 1.00 97.06 102 LEU A N 1
ATOM 684 C CA . LEU A 1 102 ? -7.605 3.331 0.181 1.00 97.06 102 LEU A CA 1
ATOM 685 C C . LEU A 1 102 ? -8.007 3.981 1.504 1.00 97.06 102 LEU A C 1
ATOM 687 O O . LEU A 1 102 ? -7.909 3.372 2.568 1.00 97.06 102 LEU A O 1
ATOM 691 N N . VAL A 1 103 ? -8.482 5.219 1.421 1.00 97.44 103 VAL A N 1
ATOM 692 C CA . VAL A 1 103 ? -8.888 6.002 2.586 1.00 97.44 103 VAL A CA 1
ATOM 693 C C . VAL A 1 103 ? -10.336 5.679 2.938 1.00 97.44 103 VAL A C 1
ATOM 695 O O . VAL A 1 103 ? -11.229 5.779 2.095 1.00 97.44 103 VAL A O 1
ATOM 698 N N . LEU A 1 104 ? -10.567 5.304 4.192 1.00 96.12 104 LEU A N 1
ATOM 699 C CA . LEU A 1 104 ? -11.841 4.832 4.715 1.00 96.12 104 LEU A CA 1
ATOM 700 C C . LEU A 1 104 ? -12.395 5.805 5.763 1.00 96.12 104 LEU A C 1
ATOM 702 O O . LEU A 1 104 ? -11.680 6.242 6.670 1.00 96.12 104 LEU A O 1
ATOM 706 N N . THR A 1 105 ? -13.700 6.068 5.696 1.00 96.31 105 THR A N 1
ATOM 707 C CA . THR A 1 105 ? -14.441 6.833 6.711 1.00 96.31 105 THR A CA 1
ATOM 708 C C . THR A 1 105 ? -15.746 6.126 7.052 1.00 96.31 105 THR A C 1
ATOM 710 O O . THR A 1 105 ? -16.485 5.691 6.168 1.00 96.31 105 THR A O 1
ATOM 713 N N . MET A 1 106 ? -16.049 6.012 8.349 1.00 94.19 106 MET A N 1
ATOM 714 C CA . MET A 1 106 ? -17.273 5.372 8.815 1.00 94.19 106 MET A CA 1
ATOM 715 C C . MET A 1 106 ? -17.698 5.856 10.212 1.00 94.19 106 MET A C 1
ATOM 717 O O . MET A 1 106 ? -16.909 5.801 11.157 1.00 94.19 106 MET A O 1
ATOM 721 N N . PRO A 1 107 ? -18.975 6.234 10.423 1.00 93.75 107 PRO A N 1
ATOM 722 C CA . PRO A 1 107 ? -19.482 6.662 11.731 1.00 93.75 107 PRO A CA 1
ATOM 723 C C . PRO A 1 107 ? -19.773 5.487 12.690 1.00 93.75 107 PRO A C 1
ATOM 725 O O . PRO A 1 107 ? -20.553 5.624 13.632 1.00 93.75 107 PRO A O 1
ATOM 728 N N . ALA A 1 108 ? -19.187 4.315 12.447 1.00 92.12 108 ALA A N 1
ATOM 729 C CA . ALA A 1 108 ? -19.377 3.091 13.215 1.00 92.12 108 ALA A CA 1
ATOM 730 C C . ALA A 1 108 ? -18.117 2.219 13.152 1.00 92.12 108 ALA A C 1
ATOM 732 O O . ALA A 1 108 ? -17.255 2.428 12.304 1.00 92.12 108 ALA A O 1
ATOM 733 N N . ALA A 1 109 ? -18.040 1.225 14.036 1.00 92.00 109 ALA A N 1
ATOM 734 C CA . ALA A 1 109 ? -17.004 0.204 13.968 1.00 92.00 109 ALA A CA 1
ATOM 735 C C . ALA A 1 109 ? -17.155 -0.649 12.696 1.00 92.00 109 ALA A C 1
ATOM 737 O O . ALA A 1 109 ? -18.258 -1.115 12.393 1.00 92.00 109 ALA A O 1
ATOM 738 N N . LEU A 1 110 ? -16.041 -0.890 12.005 1.00 91.69 110 LEU A N 1
ATOM 739 C CA . LEU A 1 110 ? -15.932 -1.887 10.935 1.00 91.69 110 LEU A CA 1
ATOM 740 C C . LEU A 1 110 ? -15.574 -3.272 11.505 1.00 91.69 110 LEU A C 1
ATOM 742 O O . LEU A 1 110 ? -15.895 -4.290 10.900 1.00 91.69 110 LEU A O 1
ATOM 746 N N . GLY A 1 111 ? -14.957 -3.307 12.692 1.00 93.12 111 GLY A N 1
ATOM 747 C CA . GLY A 1 111 ? -14.418 -4.522 13.299 1.00 93.12 111 GLY A CA 1
ATOM 748 C C . GLY A 1 111 ? -13.087 -4.926 12.674 1.00 93.12 111 GLY A C 1
ATOM 749 O O . GLY A 1 111 ? -12.332 -4.079 12.189 1.00 93.12 111 GLY A O 1
ATOM 750 N N . THR A 1 112 ? -12.812 -6.229 12.672 1.00 95.00 112 THR A N 1
ATOM 751 C CA . THR A 1 112 ? -11.600 -6.761 12.048 1.00 95.00 112 THR A CA 1
ATOM 752 C C . THR A 1 112 ? -11.691 -6.634 10.536 1.00 95.00 112 THR A C 1
ATOM 754 O O . THR A 1 112 ? -12.743 -6.944 9.969 1.00 95.00 112 THR A O 1
ATOM 757 N N . PHE A 1 113 ? -10.598 -6.247 9.887 1.00 95.25 113 PHE A N 1
ATOM 758 C CA . PHE A 1 113 ? -10.527 -6.116 8.437 1.00 95.25 113 PHE A CA 1
ATOM 759 C C . PHE A 1 113 ? -9.274 -6.773 7.847 1.00 95.25 113 PHE A C 1
ATOM 761 O O . PHE A 1 113 ? -8.261 -6.929 8.527 1.00 95.25 113 PHE A O 1
ATOM 768 N N . ASP A 1 114 ? -9.379 -7.108 6.565 1.00 97.12 114 ASP A N 1
ATOM 769 C CA . ASP A 1 114 ? -8.342 -7.622 5.667 1.00 97.12 114 ASP A CA 1
ATOM 770 C C . ASP A 1 114 ? -8.415 -6.774 4.390 1.00 97.12 114 ASP A C 1
ATOM 772 O O . ASP A 1 114 ? -9.457 -6.726 3.727 1.00 97.12 114 ASP A O 1
ATOM 776 N N . LEU A 1 115 ? -7.359 -6.011 4.113 1.00 97.94 115 LEU A N 1
ATOM 777 C CA . LEU A 1 115 ? -7.251 -5.112 2.972 1.00 97.94 115 LEU A CA 1
ATOM 778 C C . LEU A 1 115 ? -6.091 -5.556 2.093 1.00 97.94 115 LEU A C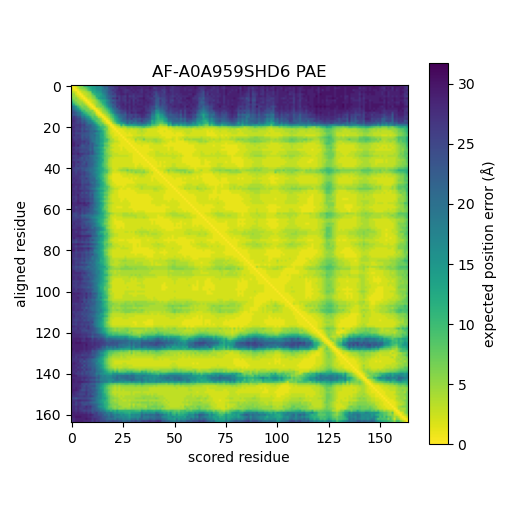 1
ATOM 780 O O . LEU A 1 115 ? -4.930 -5.469 2.484 1.00 97.94 115 LEU A O 1
ATOM 784 N N . VAL A 1 116 ? -6.409 -5.949 0.867 1.00 98.56 116 VAL A N 1
ATOM 785 C CA . VAL A 1 116 ? -5.418 -6.219 -0.171 1.00 98.56 116 VAL A CA 1
ATOM 786 C C . VAL A 1 116 ? -5.463 -5.114 -1.210 1.00 98.56 116 VAL A C 1
ATOM 788 O O . VAL A 1 116 ? -6.534 -4.810 -1.740 1.00 98.56 116 VAL A O 1
ATOM 791 N N . ARG A 1 117 ? -4.294 -4.569 -1.540 1.00 98.12 117 ARG A N 1
ATOM 792 C CA . ARG A 1 117 ? -4.051 -3.796 -2.755 1.00 98.12 117 ARG A CA 1
ATOM 793 C C . ARG A 1 117 ? -3.277 -4.669 -3.728 1.00 98.12 117 ARG A C 1
ATOM 795 O O . ARG A 1 117 ? -2.300 -5.302 -3.343 1.00 98.12 117 ARG A O 1
ATOM 802 N N . GLY A 1 118 ? -3.703 -4.714 -4.980 1.00 97.19 118 GLY A N 1
ATOM 803 C CA . GLY A 1 118 ? -2.941 -5.373 -6.033 1.00 97.19 118 GLY A CA 1
ATOM 804 C C . GLY A 1 118 ? -2.786 -4.491 -7.250 1.00 97.19 118 GLY A C 1
ATOM 805 O O . GLY A 1 118 ? -3.559 -3.548 -7.457 1.00 97.19 118 GLY A O 1
ATOM 806 N N . HIS A 1 119 ? -1.764 -4.798 -8.040 1.00 92.94 119 HIS A N 1
ATOM 807 C CA . HIS A 1 119 ? -1.400 -4.026 -9.221 1.00 92.94 119 HIS A CA 1
ATOM 808 C C . HIS A 1 119 ? -1.502 -4.895 -10.465 1.00 92.94 119 HIS A C 1
ATOM 810 O O . HIS A 1 119 ? -1.384 -6.121 -10.432 1.00 92.94 119 HIS A O 1
ATOM 816 N N . THR A 1 120 ? -1.758 -4.265 -11.597 1.00 89.38 120 THR A N 1
ATOM 817 C CA . THR A 1 120 ? -1.667 -4.913 -12.899 1.00 89.38 120 THR A CA 1
ATOM 818 C C . THR A 1 120 ? -1.069 -3.919 -13.878 1.00 89.38 120 THR A C 1
ATOM 820 O O . THR A 1 120 ? -1.684 -2.876 -14.119 1.00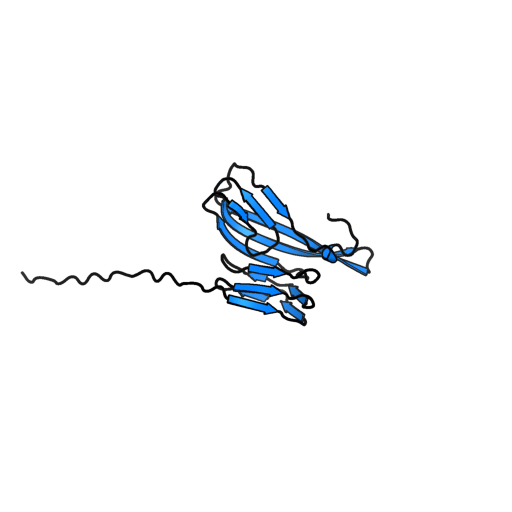 89.38 120 THR A O 1
ATOM 823 N N . PRO A 1 121 ? 0.104 -4.222 -14.459 1.00 86.25 121 PRO A N 1
ATOM 824 C CA . PRO A 1 121 ? 0.648 -3.412 -15.529 1.00 86.25 121 PRO A CA 1
ATOM 825 C C . PRO A 1 121 ? -0.294 -3.430 -16.729 1.00 86.25 121 PRO A C 1
ATOM 827 O O . PRO A 1 121 ? -0.713 -4.490 -17.203 1.00 86.25 121 PRO A O 1
ATOM 830 N N . LEU A 1 122 ? -0.637 -2.249 -17.222 1.00 83.00 122 LEU A N 1
ATOM 831 C CA . LEU A 1 122 ? -1.458 -2.062 -18.403 1.00 83.00 122 LEU A CA 1
ATOM 832 C C . LEU A 1 122 ? -0.603 -1.476 -19.516 1.00 83.00 122 LEU A C 1
ATOM 834 O O . LEU A 1 122 ? 0.027 -0.437 -19.361 1.00 83.00 122 LEU A O 1
ATOM 838 N N . LEU A 1 123 ? -0.612 -2.127 -20.674 1.00 77.50 123 LEU A N 1
ATOM 839 C CA . LEU A 1 123 ? 0.038 -1.605 -21.869 1.00 77.50 123 LEU A CA 1
ATOM 840 C C . LEU A 1 123 ? -0.986 -0.846 -22.710 1.00 77.50 123 LEU A C 1
ATOM 842 O O . LEU A 1 123 ? -1.810 -1.450 -23.399 1.00 77.50 123 LEU A O 1
ATOM 846 N N . ALA A 1 124 ? -0.902 0.481 -22.708 1.00 65.75 124 ALA A N 1
ATOM 847 C CA . ALA A 1 124 ? -1.602 1.315 -23.671 1.00 65.75 124 ALA A CA 1
ATOM 848 C C . ALA A 1 124 ? -0.784 1.393 -24.972 1.00 65.75 124 ALA A C 1
ATOM 850 O O . ALA A 1 124 ? 0.393 1.765 -24.981 1.00 65.75 124 ALA A O 1
ATOM 851 N N . ASN A 1 125 ? -1.411 1.022 -26.094 1.00 60.69 125 ASN A N 1
ATOM 852 C CA . ASN A 1 125 ? -0.833 1.097 -27.444 1.00 60.69 125 ASN A CA 1
ATOM 853 C C . ASN A 1 125 ? 0.564 0.450 -27.594 1.00 60.69 125 ASN A C 1
ATOM 855 O O . ASN A 1 125 ? 1.361 0.879 -28.425 1.00 60.69 125 ASN A O 1
ATOM 859 N N . GLY A 1 126 ? 0.861 -0.583 -26.798 1.00 59.75 126 GLY A N 1
ATOM 860 C CA . GLY A 1 126 ? 2.070 -1.405 -26.922 1.00 59.75 126 GLY A CA 1
ATOM 861 C C . GLY A 1 126 ? 3.383 -0.781 -26.432 1.00 59.75 126 GLY A C 1
ATOM 862 O O . GLY A 1 126 ? 4.40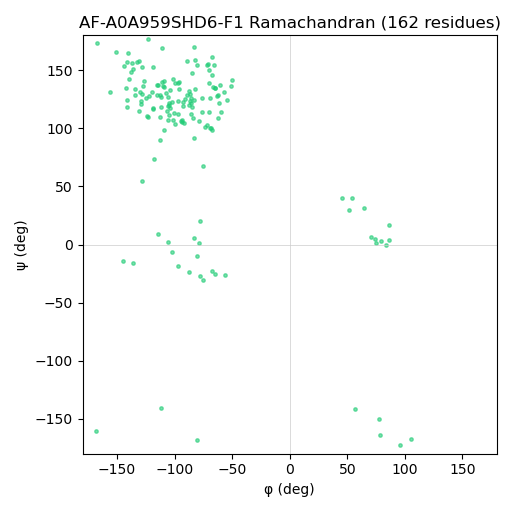7 -1.450 -26.541 1.00 59.75 126 GLY A O 1
ATOM 863 N N . SER A 1 127 ? 3.368 0.446 -25.892 1.00 61.91 127 SER A N 1
ATOM 864 C CA . SER A 1 127 ? 4.604 1.164 -25.513 1.00 61.91 127 SER A CA 1
ATOM 865 C C . SER A 1 127 ? 4.500 2.036 -24.256 1.00 61.91 127 SER A C 1
ATOM 867 O O . SER A 1 127 ? 5.530 2.487 -23.763 1.00 61.91 127 SER A O 1
ATOM 869 N N . ILE A 1 128 ? 3.292 2.319 -23.760 1.00 61.41 128 ILE A N 1
ATOM 870 C CA . ILE A 1 128 ? 3.068 3.155 -22.574 1.00 61.41 128 ILE A CA 1
ATOM 871 C C . ILE A 1 128 ? 2.510 2.249 -21.481 1.00 61.41 128 ILE A C 1
ATOM 873 O O . ILE A 1 128 ? 1.393 1.749 -21.603 1.00 61.41 128 ILE A O 1
ATOM 877 N N . GLU A 1 129 ? 3.313 1.998 -20.452 1.00 74.50 129 GLU A N 1
ATOM 878 C CA . GLU A 1 129 ? 2.917 1.199 -19.293 1.00 74.50 129 GLU A CA 1
ATOM 879 C C . GLU A 1 129 ? 2.241 2.109 -18.259 1.00 74.50 129 GLU A C 1
ATOM 881 O O . GLU A 1 129 ? 2.838 3.089 -17.814 1.00 74.50 129 GLU A O 1
ATOM 886 N N . SER A 1 130 ? 0.986 1.818 -17.931 1.00 86.44 130 SER A N 1
ATOM 887 C CA . SER A 1 130 ? 0.250 2.375 -16.795 1.00 86.44 130 SER A CA 1
ATOM 888 C C . SER A 1 130 ? 0.023 1.287 -15.743 1.00 86.44 130 SER A C 1
ATOM 890 O O . SER A 1 130 ? 0.274 0.105 -15.988 1.00 86.44 130 SER A O 1
ATOM 892 N N . ILE A 1 131 ? -0.438 1.670 -14.555 1.00 89.50 131 ILE A N 1
ATOM 893 C CA . ILE A 1 131 ? -0.672 0.745 -13.441 1.00 89.50 131 ILE A CA 1
ATOM 894 C C . ILE A 1 131 ? -2.154 0.782 -13.082 1.00 89.50 131 ILE A C 1
ATOM 896 O O . ILE A 1 131 ? -2.677 1.809 -12.658 1.00 89.50 131 ILE A O 1
ATOM 900 N N . ALA A 1 132 ? -2.843 -0.350 -13.234 1.00 88.81 132 ALA A N 1
ATOM 901 C CA . ALA A 1 132 ? -4.173 -0.523 -12.665 1.00 88.81 132 ALA A CA 1
ATOM 902 C C . ALA A 1 132 ? -4.064 -1.025 -11.227 1.00 88.81 132 ALA A C 1
ATOM 904 O O . ALA A 1 132 ? -3.499 -2.094 -10.983 1.00 88.81 132 ALA A O 1
ATOM 905 N N . ARG A 1 133 ? -4.658 -0.285 -10.287 1.00 92.50 133 ARG A N 1
ATOM 906 C CA . ARG A 1 133 ? -4.818 -0.721 -8.897 1.00 92.50 133 ARG A CA 1
ATOM 907 C C . ARG A 1 133 ? -6.197 -1.324 -8.689 1.00 92.50 133 ARG A C 1
ATOM 909 O O . ARG A 1 133 ? -7.199 -0.796 -9.165 1.00 92.50 133 ARG A O 1
ATOM 916 N N . TRP A 1 134 ? -6.254 -2.405 -7.928 1.00 94.62 134 TRP A N 1
ATOM 917 C CA . TRP A 1 134 ? -7.499 -2.954 -7.410 1.00 94.62 134 TRP A CA 1
ATOM 918 C C . TRP A 1 134 ? -7.378 -3.163 -5.906 1.00 94.62 134 TRP A C 1
ATOM 920 O O . TRP A 1 134 ? -6.287 -3.377 -5.376 1.00 94.62 134 TRP A O 1
ATOM 930 N N . TYR A 1 135 ? -8.520 -3.113 -5.224 1.00 97.12 135 TYR A N 1
ATOM 931 C CA . TYR A 1 135 ? -8.601 -3.303 -3.784 1.00 97.12 135 TYR A CA 1
ATOM 932 C C . TYR A 1 135 ? -9.612 -4.393 -3.451 1.00 97.12 135 TYR A C 1
ATOM 934 O O . TYR A 1 135 ? -10.687 -4.471 -4.050 1.00 97.12 135 TYR A O 1
ATOM 942 N N . ARG A 1 136 ? -9.281 -5.222 -2.464 1.00 96.88 136 ARG A N 1
ATOM 943 C CA . ARG A 1 136 ? -10.216 -6.147 -1.827 1.00 96.88 136 ARG A CA 1
ATOM 944 C C . ARG A 1 136 ? -10.221 -5.861 -0.335 1.00 96.88 136 ARG A C 1
ATOM 946 O O . ARG A 1 136 ? -9.242 -6.155 0.337 1.00 96.88 136 ARG A O 1
ATOM 953 N N . LEU A 1 137 ? -11.334 -5.326 0.156 1.00 95.38 137 LEU A N 1
ATOM 954 C CA . LEU A 1 137 ? -11.587 -5.134 1.579 1.00 95.38 137 LEU A CA 1
ATOM 955 C C . LEU A 1 137 ? -12.586 -6.190 2.057 1.00 95.38 137 LEU A C 1
ATOM 957 O O . LEU A 1 137 ? -13.704 -6.276 1.545 1.00 95.38 137 LEU A O 1
ATOM 961 N N . GLN A 1 138 ? -12.189 -6.988 3.041 1.00 94.56 138 GLN A N 1
ATOM 962 C CA . GLN A 1 138 ? -13.073 -7.886 3.776 1.00 94.56 138 GLN A CA 1
ATOM 963 C C . GLN A 1 138 ? -13.149 -7.408 5.223 1.00 94.56 138 GLN A C 1
ATOM 965 O O . GLN A 1 138 ? -12.138 -7.036 5.808 1.00 94.56 138 GLN A O 1
ATOM 970 N N . ALA A 1 139 ? -14.347 -7.411 5.805 1.00 92.12 139 ALA A N 1
ATOM 971 C CA . ALA A 1 139 ? -14.565 -6.967 7.176 1.00 92.12 139 ALA A CA 1
ATOM 972 C C . ALA A 1 139 ? -15.522 -7.902 7.916 1.00 92.12 139 ALA A C 1
ATOM 974 O O . ALA A 1 139 ? -16.426 -8.493 7.317 1.00 92.12 139 ALA A O 1
ATOM 975 N N . SER A 1 140 ? -15.320 -8.026 9.225 1.00 87.56 140 SER A N 1
ATOM 976 C CA . SER A 1 140 ? -16.178 -8.801 10.115 1.00 87.56 140 SER A CA 1
ATOM 977 C C . SER A 1 140 ? -16.341 -8.091 11.467 1.00 87.56 140 SER A C 1
ATOM 979 O O . SER A 1 140 ? -15.342 -7.873 12.157 1.00 87.56 140 SER A O 1
ATOM 981 N N . PRO A 1 141 ? -17.582 -7.805 11.908 1.00 83.88 141 PRO A N 1
ATOM 982 C CA . PRO A 1 141 ? -18.848 -8.029 11.196 1.00 83.88 141 PRO A CA 1
ATOM 983 C C . PRO A 1 141 ? -18.978 -7.130 9.955 1.00 83.88 141 PRO A C 1
ATOM 985 O O . PRO A 1 141 ? -18.307 -6.115 9.868 1.00 83.88 141 PRO A O 1
ATOM 988 N N . VAL A 1 142 ? -19.859 -7.470 9.007 1.00 69.62 142 VAL A N 1
ATOM 989 C CA . VAL A 1 142 ? -20.206 -6.548 7.908 1.00 69.62 142 VAL A CA 1
ATOM 990 C C . VAL A 1 142 ? -21.193 -5.521 8.466 1.00 69.62 142 VAL A C 1
ATOM 992 O O . VAL A 1 142 ? -22.341 -5.886 8.748 1.00 69.62 142 VAL A O 1
ATOM 995 N N . PRO A 1 143 ? -20.784 -4.264 8.695 1.00 69.56 143 PRO A N 1
ATOM 996 C CA . PRO A 1 143 ? -21.693 -3.273 9.244 1.00 69.56 143 PRO A CA 1
ATOM 997 C C . PRO A 1 143 ? -22.798 -2.949 8.231 1.00 69.56 143 PRO A C 1
ATOM 999 O O . PRO A 1 143 ? -22.572 -2.905 7.027 1.00 69.56 143 PRO A O 1
ATOM 1002 N N . GLY A 1 144 ? -24.007 -2.676 8.725 1.00 74.19 144 GLY A N 1
ATOM 1003 C CA . GLY A 1 144 ? -25.123 -2.215 7.888 1.00 74.19 144 GLY A CA 1
ATOM 1004 C C . GLY A 1 144 ? -25.068 -0.724 7.524 1.00 74.19 144 GLY A C 1
ATOM 1005 O O . GLY A 1 144 ? -25.996 -0.228 6.891 1.00 74.19 144 GLY A O 1
ATOM 1006 N N . ASN A 1 145 ? -24.031 0.001 7.958 1.00 83.88 145 ASN A N 1
ATOM 1007 C CA . ASN A 1 145 ? -23.861 1.429 7.681 1.00 83.88 145 ASN A CA 1
ATOM 1008 C C . ASN A 1 145 ? -23.086 1.642 6.374 1.00 83.88 145 ASN A C 1
ATOM 1010 O O . ASN A 1 145 ? -22.332 0.771 5.946 1.00 83.88 145 ASN A O 1
ATOM 1014 N N . ALA A 1 146 ? -23.241 2.821 5.772 1.00 88.00 146 ALA A N 1
ATOM 1015 C CA . ALA A 1 146 ? -22.435 3.217 4.624 1.00 88.00 146 ALA A CA 1
ATOM 1016 C C . ALA A 1 146 ? -20.957 3.362 5.025 1.00 88.00 146 ALA A C 1
ATOM 1018 O O . ALA A 1 146 ? -20.649 3.952 6.063 1.00 88.00 146 ALA A O 1
ATOM 1019 N N . LEU A 1 147 ? -20.076 2.804 4.198 1.00 91.38 147 LEU A N 1
ATOM 1020 C CA . LEU A 1 147 ? -18.632 2.988 4.254 1.00 91.38 147 LEU A CA 1
ATOM 1021 C C . LEU A 1 147 ? -18.246 3.929 3.112 1.00 91.38 147 LEU A C 1
ATOM 1023 O O . LEU A 1 147 ? -18.481 3.597 1.948 1.00 91.38 147 LEU A O 1
ATOM 1027 N N . ASP A 1 148 ? -17.653 5.071 3.449 1.00 95.06 148 ASP A N 1
ATOM 1028 C CA . ASP A 1 148 ? -17.108 5.995 2.459 1.00 95.06 148 ASP A CA 1
ATOM 1029 C C . ASP A 1 148 ? -15.666 5.591 2.139 1.00 95.06 148 ASP A C 1
ATOM 1031 O O . ASP A 1 148 ? -14.866 5.335 3.044 1.00 95.06 148 ASP A O 1
ATOM 1035 N N . MET A 1 149 ? -15.346 5.519 0.845 1.00 95.19 149 MET A N 1
ATOM 1036 C CA . MET A 1 149 ? -14.041 5.091 0.340 1.00 95.19 149 MET A CA 1
ATOM 1037 C C . MET A 1 149 ? -13.509 6.100 -0.674 1.00 95.19 149 MET A C 1
ATOM 1039 O O . MET A 1 149 ? -14.215 6.461 -1.618 1.00 95.19 149 MET A O 1
ATOM 1043 N N . VAL A 1 150 ? -12.254 6.512 -0.510 1.00 96.44 150 VAL A N 1
ATOM 1044 C CA . VAL A 1 150 ? -11.533 7.363 -1.463 1.00 96.44 150 VAL A CA 1
ATOM 1045 C C . VAL A 1 150 ? -10.275 6.631 -1.915 1.00 96.44 150 VAL A C 1
ATOM 1047 O O . VAL A 1 150 ? -9.491 6.165 -1.092 1.00 96.44 150 VAL A O 1
ATOM 1050 N N . LEU A 1 151 ? -10.096 6.518 -3.231 1.00 94.38 151 LEU A N 1
ATOM 1051 C CA . LEU A 1 151 ? -8.932 5.878 -3.834 1.00 94.38 151 LEU A CA 1
ATOM 1052 C C . LEU A 1 151 ? -7.920 6.953 -4.216 1.00 94.38 151 LEU A C 1
ATOM 1054 O O . LEU A 1 151 ? -8.239 7.869 -4.976 1.00 94.38 151 LEU A O 1
ATOM 1058 N N . HIS A 1 152 ? -6.705 6.830 -3.700 1.00 92.38 152 HIS A N 1
ATOM 1059 C CA . HIS A 1 152 ? -5.573 7.657 -4.089 1.00 92.38 152 HIS A CA 1
ATOM 1060 C C . HIS A 1 152 ? -4.676 6.884 -5.057 1.00 92.38 152 HIS A C 1
ATOM 1062 O O . HIS A 1 152 ? -4.481 5.674 -4.930 1.00 92.38 152 HIS A O 1
ATOM 1068 N N . TYR A 1 153 ? -4.140 7.610 -6.030 1.00 89.75 153 TYR A N 1
ATOM 1069 C CA . TYR A 1 153 ? -3.170 7.115 -6.996 1.00 89.75 153 TYR A CA 1
ATOM 1070 C C . TYR A 1 153 ? -2.175 8.235 -7.312 1.00 89.75 153 TYR A C 1
ATOM 1072 O O . TYR A 1 153 ? -2.500 9.422 -7.183 1.00 89.75 153 TYR A O 1
ATOM 1080 N N . ASP A 1 154 ? -0.963 7.869 -7.715 1.00 91.06 154 ASP A N 1
ATOM 1081 C CA . ASP A 1 154 ? 0.016 8.827 -8.212 1.00 91.06 154 ASP A CA 1
ATOM 1082 C C . ASP A 1 154 ? -0.259 9.125 -9.701 1.00 91.06 154 ASP A C 1
ATOM 1084 O O . ASP A 1 154 ? -0.452 8.202 -10.492 1.00 91.06 154 ASP A O 1
ATOM 1088 N N . PRO A 1 155 ? -0.264 10.396 -10.144 1.00 87.44 155 PRO A N 1
ATOM 1089 C CA . PRO A 1 155 ? -0.556 10.737 -11.538 1.00 87.44 155 PRO A CA 1
ATOM 1090 C C . PRO A 1 155 ? 0.352 10.054 -12.572 1.00 87.44 155 PRO A C 1
ATOM 1092 O O . PRO A 1 155 ? -0.061 9.866 -13.718 1.00 87.44 155 PRO A O 1
ATOM 1095 N N . THR A 1 156 ? 1.581 9.682 -12.196 1.00 87.94 156 THR A N 1
ATOM 1096 C CA . THR A 1 156 ? 2.505 8.955 -13.079 1.00 87.94 156 THR A CA 1
ATOM 1097 C C . THR A 1 156 ? 2.027 7.541 -13.395 1.00 87.94 156 THR A C 1
ATOM 1099 O O . THR A 1 156 ? 2.357 7.027 -14.461 1.00 87.94 156 THR A O 1
ATOM 1102 N N . GLU A 1 157 ? 1.168 6.954 -12.557 1.00 86.88 157 GLU A N 1
ATOM 1103 C CA . GLU A 1 157 ? 0.571 5.634 -12.782 1.00 86.88 157 GLU A CA 1
ATOM 1104 C C . GLU A 1 157 ? -0.348 5.606 -13.998 1.00 86.88 157 GLU A C 1
ATOM 1106 O O . GLU A 1 157 ? -0.517 4.557 -14.614 1.00 86.88 157 GLU A O 1
ATOM 1111 N N . LEU A 1 158 ? -0.919 6.751 -14.379 1.00 84.25 158 LEU A N 1
ATOM 1112 C CA . LEU A 1 158 ? -1.765 6.850 -15.565 1.00 84.25 158 LEU A CA 1
ATOM 1113 C C . LEU A 1 158 ? -0.950 6.910 -16.857 1.00 84.25 158 LEU A C 1
ATOM 1115 O O . LEU A 1 158 ? -1.458 6.539 -17.913 1.00 84.25 158 LEU A O 1
ATOM 1119 N N . ASN A 1 159 ? 0.289 7.409 -16.789 1.00 78.06 159 ASN A N 1
ATOM 1120 C CA . ASN A 1 159 ? 1.188 7.593 -17.930 1.00 78.06 159 ASN A CA 1
ATOM 1121 C C . ASN A 1 159 ? 0.504 8.245 -19.161 1.00 78.06 159 ASN A C 1
ATOM 1123 O O . ASN A 1 159 ? 0.709 7.854 -20.308 1.00 78.06 159 ASN A O 1
ATOM 1127 N N . GLY A 1 160 ? -0.357 9.241 -18.910 1.00 69.94 160 GLY A N 1
ATOM 1128 C CA . GLY A 1 160 ? -1.129 9.953 -19.937 1.00 69.94 160 GLY A CA 1
ATOM 1129 C C . GLY A 1 160 ? -2.470 9.314 -20.331 1.00 69.94 160 GLY A C 1
ATOM 1130 O O . GLY A 1 160 ? -3.120 9.824 -21.243 1.00 69.94 160 GLY A O 1
ATOM 1131 N N . GLY A 1 161 ? -2.882 8.227 -19.675 1.00 64.56 161 GLY A N 1
ATOM 1132 C CA . GLY A 1 161 ? -4.230 7.660 -19.757 1.00 64.56 161 GLY A CA 1
ATOM 1133 C C . GLY A 1 161 ? -5.237 8.344 -18.823 1.00 64.56 161 GLY A C 1
ATOM 1134 O O . GLY A 1 1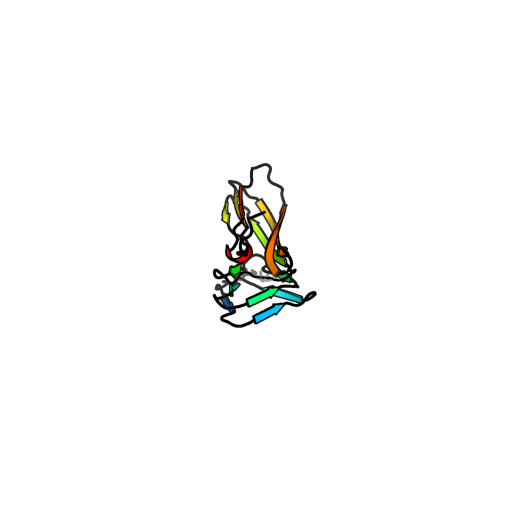61 ? -4.862 9.129 -17.953 1.00 64.56 161 GLY A O 1
ATOM 1135 N N . ASP A 1 162 ? -6.519 8.024 -19.000 1.00 64.38 162 ASP A N 1
ATOM 1136 C CA . ASP A 1 162 ? -7.582 8.422 -18.072 1.00 64.38 162 ASP A CA 1
ATOM 1137 C C . ASP A 1 162 ? -7.680 7.414 -16.908 1.00 64.38 162 ASP A C 1
ATOM 1139 O O . ASP A 1 162 ? -7.434 6.221 -17.118 1.00 64.38 162 ASP A O 1
ATOM 1143 N N . PRO A 1 163 ? -8.050 7.852 -15.689 1.00 61.66 163 PRO A N 1
ATOM 1144 C CA . PRO A 1 163 ? -8.350 6.933 -14.595 1.00 61.66 163 PRO A CA 1
ATOM 1145 C C . PRO A 1 163 ? -9.569 6.070 -14.966 1.00 61.66 163 PRO A C 1
ATOM 1147 O O . PRO A 1 163 ? -10.599 6.603 -15.384 1.00 61.66 163 PRO A O 1
ATOM 1150 N N . ALA A 1 164 ? -9.422 4.747 -14.857 1.00 56.19 164 ALA A N 1
ATOM 1151 C CA . ALA A 1 164 ? -10.469 3.766 -15.161 1.00 56.19 164 ALA A CA 1
ATOM 1152 C C . ALA A 1 164 ? -11.508 3.635 -14.038 1.00 56.19 164 ALA A C 1
ATOM 1154 O O . ALA A 1 164 ? -11.127 3.794 -12.856 1.00 56.19 164 ALA A O 1
#

Radius of gyration: 20.66 Å; Cα contacts (8 Å, |Δi|>4): 377; chains: 1; bounding box: 43×40×88 Å

Nearest PDB structures (foldseek):
  5zho-assembly1_A  TM=4.038E-01  e=2.555E+00  Human rotavirus C/Bristol
  7m30-assembly1_D  TM=5.746E-01  e=7.346E+00  Human betaherpesvirus 5

Secondary structure (DSSP, 8-state):
-PPPPP------------PPEEEEE-SEEEEE-TT-EEE--SSEEEEE-TTEEEEESSEEE-TTT-EEEEPTT---BSS-EEEEEEEE-S-EEEE-GGG-SEEEEESS--EEEEEEEEEEEEEETTTEEEEEEEEEEEEES--SS--EEEE---GGGGTTSPP-

Foldseek 3Di:
DDDDDDDDDDDDPPPPPQDQAEAEPAEEEDEQAAPGEAEDPTQYEYEYHPHYEYEYQYEYEQEQHAAYHADAPHDHHYFYKYKYKHWQQAFDAQDDGRPLQKGKGDRGTQGIKIKMKGWDWDDDPNPFTAIDIDMDMDTPPHDPGDMDIDGDDRPVNCSPHDHD

Sequence (164 aa):
MRPGVYCTVACAALTALSFGQTMTLASGTMTIAAGTTVELIGGIDWQIASGATLVNDGLIELGSTASIAESSGSPITGAGTEHAAGDLSAPFSEVDPGGLGLVLTMPAALGTFDLVRGHTPLLANGSIESIARWYRLQASPVPGNALDMVLHYDPTELNGGDPA

pLDDT: mean 86.48, std 16.67, range [39.59, 98.75]